Protein AF-A0A538CT17-F1 (afdb_monomer_lite)

Radius of gyration: 11.96 Å; chains: 1; bounding box: 29×20×33 Å

Sequence (87 aa):
MTPFHRGQPSASKVVGQVPQGWSPGSGTIVTGTAANKAEAAAVAAYAGGTVNRVVLLSNGDYNVHLIGVNWPHHVFVNTDFKVIGAE

pLDDT: mean 92.56, std 6.75, range [71.12, 98.56]

Secondary structure (DSSP, 8-state):
-EE--TTSPPP---EE-PPTT--TT-SEEE-SHHHHHHHHHHHHHSTTPEEEEEEE-TTS-EEEEEESEEE-SEEEE-TTS-EEEE-

Structure (mmCIF, N/CA/C/O backbone):
data_AF-A0A538CT17-F1
#
_entry.id   AF-A0A538CT17-F1
#
loop_
_atom_site.group_PDB
_atom_site.id
_atom_site.type_symbol
_atom_site.label_atom_id
_atom_site.label_alt_id
_atom_site.label_comp_id
_atom_site.label_asym_id
_atom_site.label_entity_id
_atom_site.label_seq_id
_atom_site.pdbx_PDB_ins_code
_atom_site.Cartn_x
_atom_site.Cartn_y
_atom_site.Cartn_z
_atom_site.occupancy
_atom_site.B_iso_or_equiv
_atom_site.auth_seq_id
_atom_site.auth_comp_id
_atom_site.auth_asym_id
_atom_site.auth_atom_id
_atom_site.pdbx_PDB_model_num
ATOM 1 N N . MET A 1 1 ? 8.092 -8.234 -8.947 1.00 75.44 1 MET A N 1
ATOM 2 C CA . MET A 1 1 ? 8.231 -6.779 -9.162 1.00 75.44 1 MET A CA 1
ATOM 3 C C . MET A 1 1 ? 9.102 -6.526 -10.382 1.00 75.44 1 MET A C 1
ATOM 5 O O . MET A 1 1 ? 9.830 -7.432 -10.776 1.00 75.44 1 MET A O 1
ATOM 9 N N . THR A 1 2 ? 9.063 -5.318 -10.931 1.00 80.38 2 THR A N 1
ATOM 10 C CA . THR A 1 2 ? 9.988 -4.864 -11.975 1.00 80.38 2 THR A CA 1
ATOM 11 C C . THR A 1 2 ? 10.918 -3.814 -11.364 1.00 80.38 2 THR A C 1
ATOM 13 O O . THR A 1 2 ? 10.407 -2.811 -10.864 1.00 80.38 2 THR A O 1
ATOM 16 N N . PRO A 1 3 ? 12.249 -4.012 -11.359 1.00 80.88 3 PRO A N 1
ATOM 17 C CA . PRO A 1 3 ? 13.192 -3.008 -10.865 1.00 80.88 3 PRO A CA 1
ATOM 18 C C . PRO A 1 3 ? 13.049 -1.668 -11.594 1.00 80.88 3 PRO A C 1
ATOM 20 O O . PRO A 1 3 ? 12.703 -1.636 -12.776 1.00 80.88 3 PRO A O 1
ATOM 23 N N . PHE A 1 4 ? 13.314 -0.562 -10.894 1.00 84.19 4 PHE A N 1
ATOM 24 C CA . PHE A 1 4 ? 13.320 0.754 -11.525 1.00 84.19 4 PHE A CA 1
ATOM 25 C C . PHE A 1 4 ? 14.531 0.921 -12.446 1.00 84.19 4 PHE A C 1
ATOM 27 O O . PHE A 1 4 ? 15.676 0.728 -12.032 1.00 84.19 4 PHE A O 1
ATOM 34 N N . HIS A 1 5 ? 14.280 1.365 -13.676 1.00 83.44 5 HIS A N 1
ATOM 35 C CA . HIS A 1 5 ? 15.314 1.772 -14.621 1.00 83.44 5 HIS A CA 1
ATOM 36 C C . HIS A 1 5 ? 15.024 3.186 -15.109 1.00 83.44 5 HIS A C 1
ATOM 38 O O . HIS A 1 5 ? 13.991 3.448 -15.726 1.00 83.44 5 HIS A O 1
ATOM 44 N N . ARG A 1 6 ? 15.955 4.111 -14.847 1.00 83.38 6 ARG A N 1
ATOM 45 C CA . ARG A 1 6 ? 15.820 5.512 -15.262 1.00 83.38 6 ARG A CA 1
ATOM 46 C C . ARG A 1 6 ? 15.573 5.592 -16.773 1.00 83.38 6 ARG A C 1
ATOM 48 O O . ARG A 1 6 ? 16.351 5.050 -17.551 1.00 83.38 6 ARG A O 1
ATOM 55 N N . GLY A 1 7 ? 14.522 6.309 -17.167 1.00 81.75 7 GLY A N 1
ATOM 56 C CA . GLY A 1 7 ? 14.148 6.511 -18.570 1.00 81.75 7 GLY A CA 1
ATOM 57 C C . GLY A 1 7 ? 13.212 5.444 -19.143 1.00 81.75 7 GLY A C 1
ATOM 58 O O . GLY A 1 7 ? 12.707 5.640 -20.244 1.00 81.75 7 GLY A O 1
ATOM 59 N N . GLN A 1 8 ? 12.930 4.358 -18.413 1.00 80.69 8 GLN A N 1
ATOM 60 C CA . GLN A 1 8 ? 11.832 3.460 -18.763 1.00 80.69 8 GLN A CA 1
ATOM 61 C C . GLN A 1 8 ? 10.515 3.962 -18.153 1.00 80.69 8 GLN A C 1
ATOM 63 O O . GLN A 1 8 ? 10.503 4.350 -16.983 1.00 80.69 8 GLN A O 1
ATOM 68 N N . PRO A 1 9 ? 9.408 3.953 -18.915 1.00 75.00 9 PRO A N 1
ATOM 69 C CA . PRO A 1 9 ? 8.091 4.234 -18.361 1.00 75.00 9 PRO A CA 1
ATOM 70 C C . PRO A 1 9 ? 7.676 3.144 -17.359 1.00 75.00 9 PRO A C 1
ATOM 72 O O . PRO A 1 9 ? 8.003 1.968 -17.540 1.00 75.00 9 PRO A O 1
ATOM 75 N N . SER A 1 10 ? 6.936 3.534 -16.316 1.00 71.12 10 SER A N 1
ATOM 76 C CA . SER A 1 10 ? 6.313 2.592 -15.379 1.00 71.12 10 SER A CA 1
ATOM 77 C C . SER A 1 10 ? 5.346 1.660 -16.111 1.00 71.12 10 SER A C 1
ATOM 79 O O . SER A 1 10 ? 4.712 2.048 -17.096 1.00 71.12 10 SER A O 1
ATOM 81 N N . ALA A 1 11 ? 5.221 0.419 -15.637 1.00 76.19 11 ALA A N 1
ATOM 82 C CA . ALA A 1 11 ? 4.337 -0.546 -16.281 1.00 76.19 11 ALA A CA 1
ATOM 83 C C . ALA A 1 11 ? 2.865 -0.245 -15.953 1.00 76.19 11 ALA A C 1
ATOM 85 O O . ALA A 1 11 ? 2.501 -0.148 -14.788 1.00 76.19 11 ALA A O 1
ATOM 86 N N . SER A 1 12 ? 1.998 -0.176 -16.968 1.00 76.75 12 SER A N 1
ATOM 87 C CA . SER A 1 12 ? 0.540 -0.026 -16.805 1.00 76.75 12 SER A CA 1
ATOM 88 C C . SER A 1 12 ? -0.141 -1.372 -16.532 1.00 76.75 12 SER A C 1
ATOM 90 O O . SER A 1 12 ? -0.991 -1.821 -17.302 1.00 76.75 12 SER A O 1
ATOM 92 N N . LYS A 1 13 ? 0.287 -2.076 -15.482 1.00 89.50 13 LYS A N 1
ATOM 93 C CA . LYS A 1 13 ? -0.212 -3.417 -15.160 1.00 89.50 13 LYS A CA 1
ATOM 94 C C . LYS A 1 13 ? -1.059 -3.375 -13.894 1.00 89.50 13 LYS A C 1
ATOM 96 O O . LYS A 1 13 ? -0.560 -3.028 -12.838 1.00 89.50 13 LYS A O 1
ATOM 101 N N . VAL A 1 14 ? -2.300 -3.843 -13.990 1.00 92.81 14 VAL A N 1
ATOM 102 C CA . VAL A 1 14 ? -3.192 -4.012 -12.836 1.00 92.81 14 VAL A CA 1
ATOM 103 C C . VAL A 1 14 ? -3.371 -5.496 -12.538 1.00 92.81 14 VAL A C 1
ATOM 105 O O . VAL A 1 14 ? -3.532 -6.308 -13.451 1.00 92.81 14 VAL A O 1
ATOM 108 N N . VAL A 1 15 ? -3.338 -5.860 -11.258 1.00 94.62 15 VAL A N 1
ATOM 109 C CA . VAL A 1 15 ? -3.653 -7.208 -10.772 1.00 94.62 15 VAL A CA 1
ATOM 110 C C . VAL A 1 15 ? -4.604 -7.135 -9.584 1.00 94.62 15 VAL A C 1
ATOM 112 O O . VAL A 1 15 ? -4.476 -6.260 -8.733 1.00 94.62 15 VAL A O 1
ATOM 115 N N . GLY A 1 16 ? -5.535 -8.085 -9.497 1.00 95.88 16 GLY A N 1
ATOM 116 C CA . GLY A 1 16 ? -6.489 -8.157 -8.391 1.00 95.88 16 GLY A CA 1
ATOM 117 C C . GLY A 1 16 ? -7.478 -6.989 -8.372 1.00 95.88 16 GLY A C 1
ATOM 118 O O . GLY A 1 16 ? -7.942 -6.537 -9.418 1.00 95.88 16 GLY A O 1
ATOM 119 N N . GLN A 1 17 ? -7.830 -6.540 -7.172 1.00 94.44 17 GLN A N 1
ATOM 120 C CA . GLN A 1 17 ? -8.817 -5.495 -6.934 1.00 94.44 17 GLN A CA 1
ATOM 121 C C . GLN A 1 17 ? -8.137 -4.158 -6.636 1.00 94.44 17 GLN A C 1
ATOM 123 O O . GLN A 1 17 ? -7.486 -3.990 -5.606 1.00 94.44 17 GLN A O 1
ATOM 128 N N . VAL A 1 18 ? -8.344 -3.201 -7.537 1.00 93.00 18 VAL A N 1
ATOM 129 C CA . VAL A 1 18 ? -8.073 -1.777 -7.319 1.00 93.00 18 VAL A CA 1
ATOM 130 C C . VAL A 1 18 ? -9.418 -1.093 -7.062 1.00 93.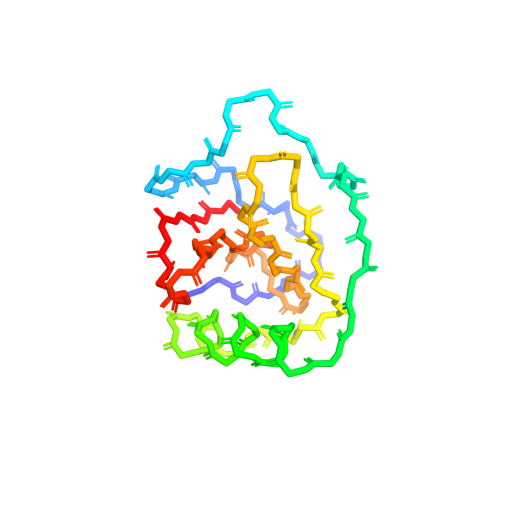00 18 VAL A C 1
ATOM 132 O O . VAL A 1 18 ? -10.356 -1.334 -7.830 1.00 93.00 18 VAL A O 1
ATOM 135 N N . PRO A 1 19 ? -9.570 -0.280 -6.000 1.00 90.19 19 PRO A N 1
ATOM 136 C CA . PRO A 1 19 ? -10.839 0.377 -5.707 1.00 90.19 19 PRO A CA 1
ATOM 137 C C . PRO A 1 19 ? -11.331 1.229 -6.883 1.00 90.19 19 PRO A C 1
ATOM 139 O O . PRO A 1 19 ? -10.573 1.983 -7.494 1.00 90.19 19 PRO A O 1
ATOM 142 N N . GLN A 1 20 ? -12.619 1.112 -7.209 1.00 88.06 20 GLN A N 1
ATOM 143 C CA . GLN A 1 20 ? -13.208 1.848 -8.326 1.00 88.06 20 GLN A CA 1
ATOM 144 C C . GLN A 1 20 ? -13.099 3.362 -8.095 1.00 88.06 20 GLN A C 1
ATOM 146 O O . GLN A 1 20 ? -13.469 3.864 -7.036 1.00 88.06 20 GLN A O 1
ATOM 151 N N . GLY A 1 21 ? -12.624 4.093 -9.107 1.00 86.38 21 GLY A N 1
ATOM 152 C CA . GLY A 1 21 ? -12.462 5.549 -9.033 1.00 86.38 21 GLY A CA 1
ATOM 153 C C . GLY A 1 21 ? -11.274 6.007 -8.184 1.00 86.38 21 GLY A C 1
ATOM 154 O O . GLY A 1 21 ? -11.144 7.201 -7.922 1.00 86.38 21 GLY A O 1
ATOM 155 N N . TRP A 1 22 ? -10.409 5.085 -7.756 1.00 92.06 22 TRP A N 1
ATOM 156 C CA . TRP A 1 22 ? -9.152 5.437 -7.115 1.00 92.06 22 TRP A CA 1
ATOM 157 C C . TRP A 1 22 ? -8.205 6.122 -8.108 1.00 92.06 22 TRP A C 1
ATOM 159 O O . TRP A 1 22 ? -8.184 5.810 -9.299 1.00 92.06 22 TRP A O 1
ATOM 169 N N . SER A 1 23 ? -7.408 7.057 -7.596 1.00 90.81 23 SER A N 1
ATOM 170 C CA . SER A 1 23 ? -6.318 7.687 -8.332 1.00 90.81 23 SER A CA 1
ATOM 171 C C . SER A 1 23 ? -5.103 7.872 -7.418 1.00 90.81 23 SER A C 1
ATOM 173 O O . SER A 1 23 ? -5.275 8.034 -6.201 1.00 90.81 23 SER A O 1
ATOM 175 N N . PRO A 1 24 ? -3.873 7.883 -7.962 1.00 88.00 24 PRO A N 1
ATOM 176 C CA . PRO A 1 24 ? -2.678 8.127 -7.168 1.00 88.00 24 PRO A CA 1
ATOM 177 C C . PRO A 1 24 ? -2.782 9.430 -6.365 1.00 88.00 24 PRO A C 1
ATOM 179 O O . PRO A 1 24 ? -3.041 10.500 -6.912 1.00 88.00 24 PRO A O 1
ATOM 182 N N . GLY A 1 25 ? -2.563 9.342 -5.052 1.00 86.50 25 GLY A N 1
ATOM 183 C CA . GLY A 1 25 ? -2.668 10.481 -4.132 1.00 86.50 25 GLY A CA 1
ATOM 184 C C . GLY A 1 25 ? -4.046 10.684 -3.492 1.00 86.50 25 GLY A C 1
ATOM 185 O O . GLY A 1 25 ? -4.164 11.532 -2.612 1.00 86.50 25 GLY A O 1
ATOM 186 N N . SER A 1 26 ? -5.065 9.902 -3.860 1.00 90.62 26 SER A N 1
ATOM 187 C CA . SER A 1 26 ? -6.332 9.852 -3.121 1.00 90.62 26 SER A CA 1
ATOM 188 C C . SER A 1 26 ? -6.160 9.228 -1.730 1.00 90.62 26 SER A C 1
ATOM 190 O O . SER A 1 26 ? -5.432 8.250 -1.578 1.00 90.62 26 SER A O 1
ATOM 192 N N . GLY A 1 27 ? -6.901 9.735 -0.740 1.00 95.00 27 GLY A N 1
ATOM 193 C CA . GLY A 1 27 ? -6.943 9.202 0.627 1.00 95.00 27 GLY A CA 1
ATOM 194 C C . GLY A 1 27 ? -6.105 9.999 1.630 1.00 95.00 27 GLY A C 1
ATOM 195 O O . GLY A 1 27 ? -5.681 11.121 1.358 1.00 95.00 27 GLY A O 1
ATOM 196 N N . THR A 1 28 ? -5.880 9.411 2.805 1.00 97.81 28 THR A N 1
ATOM 197 C CA . THR A 1 28 ? -5.185 10.050 3.934 1.00 97.81 28 THR A CA 1
ATOM 198 C C . THR A 1 28 ? -3.930 9.272 4.297 1.00 97.81 28 THR A C 1
ATOM 200 O O . THR A 1 28 ? -4.009 8.080 4.578 1.00 97.81 28 THR A O 1
ATOM 203 N N . ILE A 1 29 ? -2.764 9.924 4.330 1.00 98.00 29 ILE A N 1
ATOM 204 C CA . ILE A 1 29 ? -1.530 9.283 4.811 1.00 98.00 29 ILE A CA 1
ATOM 205 C C . ILE A 1 29 ? -1.697 8.940 6.294 1.00 98.00 29 ILE A C 1
ATOM 207 O O . ILE A 1 29 ? -2.050 9.801 7.098 1.00 98.00 29 ILE A O 1
ATOM 211 N N . VAL A 1 30 ? -1.428 7.686 6.647 1.00 98.19 30 VAL A N 1
ATOM 212 C CA . VAL A 1 30 ? -1.563 7.166 8.010 1.00 98.19 30 VAL A CA 1
ATOM 213 C C . VAL A 1 30 ? -0.256 6.552 8.498 1.00 98.19 30 VAL A C 1
ATOM 215 O O . VAL A 1 30 ? 0.571 6.088 7.716 1.00 98.19 30 VAL A O 1
ATOM 218 N N . THR A 1 31 ? -0.080 6.542 9.816 1.00 97.88 31 THR A N 1
ATOM 219 C CA . THR A 1 31 ? 1.059 5.932 10.512 1.00 97.88 31 THR A CA 1
ATOM 220 C C . THR A 1 31 ? 0.563 5.045 11.660 1.00 97.88 31 THR A C 1
ATOM 222 O O . THR A 1 31 ? -0.639 4.955 11.924 1.00 97.88 31 THR A O 1
ATOM 225 N N . GLY A 1 32 ? 1.480 4.358 12.346 1.00 97.88 32 GLY A N 1
ATOM 226 C CA . GLY A 1 32 ? 1.16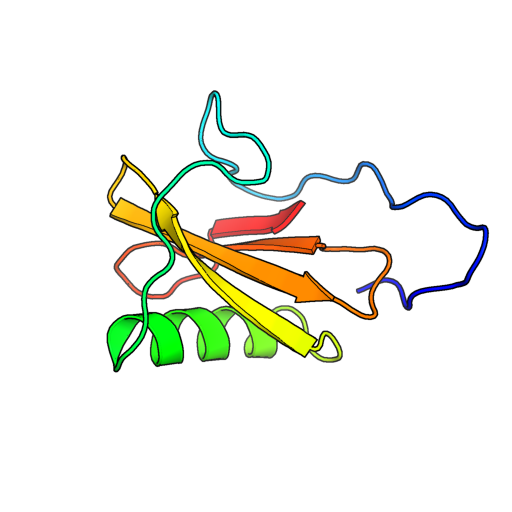9 3.520 13.507 1.00 97.88 32 GLY A CA 1
ATOM 227 C C . GLY A 1 32 ? 0.895 2.056 13.155 1.00 97.88 32 GLY A C 1
ATOM 228 O O . GLY A 1 32 ? 1.178 1.592 12.054 1.00 97.88 32 GLY A O 1
ATOM 229 N N . THR A 1 33 ? 0.354 1.299 14.111 1.00 98.31 33 THR A N 1
ATOM 230 C CA . THR A 1 33 ? 0.322 -0.173 14.046 1.00 98.31 33 THR A CA 1
ATOM 231 C C . THR A 1 33 ? -0.397 -0.725 12.814 1.00 98.31 33 THR A C 1
ATOM 233 O O . THR A 1 33 ? 0.068 -1.702 12.232 1.00 98.31 33 THR A O 1
ATOM 236 N N . ALA A 1 34 ? -1.516 -0.125 12.403 1.00 98.12 34 ALA A N 1
ATOM 237 C CA . ALA A 1 34 ? -2.244 -0.578 11.219 1.00 98.12 34 ALA A CA 1
ATOM 238 C C . ALA A 1 34 ? -1.456 -0.306 9.926 1.00 98.12 34 ALA A C 1
ATOM 240 O O . ALA A 1 34 ? -1.335 -1.200 9.092 1.00 98.12 34 ALA A O 1
ATOM 241 N N . ALA A 1 35 ? -0.843 0.878 9.804 1.00 98.38 35 ALA A N 1
ATOM 242 C CA . ALA A 1 35 ? 0.032 1.199 8.679 1.00 98.38 35 ALA A CA 1
ATOM 243 C C . ALA A 1 35 ? 1.208 0.215 8.588 1.00 98.38 35 ALA A C 1
ATOM 245 O O . ALA A 1 35 ? 1.447 -0.342 7.522 1.00 98.38 35 ALA A O 1
ATOM 246 N N . ASN A 1 36 ? 1.856 -0.098 9.716 1.00 98.50 36 ASN A N 1
ATOM 247 C CA . ASN A 1 36 ? 2.968 -1.053 9.754 1.00 98.50 36 ASN A CA 1
ATOM 248 C C . ASN A 1 36 ? 2.545 -2.463 9.306 1.00 98.50 36 ASN A C 1
ATOM 250 O O . ASN A 1 36 ? 3.308 -3.159 8.640 1.00 98.50 36 ASN A O 1
ATOM 254 N N . LYS A 1 37 ? 1.329 -2.905 9.655 1.00 98.56 37 LYS A N 1
ATOM 255 C CA . LYS A 1 37 ? 0.797 -4.203 9.207 1.00 98.56 37 LYS A CA 1
ATOM 256 C C . LYS A 1 37 ? 0.492 -4.212 7.710 1.00 98.56 37 LYS A C 1
ATOM 258 O O . LYS A 1 37 ? 0.809 -5.193 7.043 1.00 98.56 37 LYS A O 1
ATOM 263 N N . ALA A 1 38 ? -0.092 -3.135 7.186 1.00 98.50 38 ALA A N 1
ATOM 264 C CA . ALA A 1 38 ? -0.344 -3.000 5.755 1.00 98.50 38 ALA A CA 1
ATOM 265 C C . ALA A 1 38 ? 0.970 -2.969 4.956 1.00 98.50 38 ALA A C 1
ATOM 267 O O . ALA A 1 38 ? 1.100 -3.680 3.961 1.00 98.50 38 ALA A O 1
ATOM 268 N N . GLU A 1 39 ? 1.966 -2.221 5.435 1.00 98.25 39 GLU A N 1
ATOM 269 C CA . GLU A 1 39 ? 3.323 -2.203 4.886 1.00 98.25 39 GLU A CA 1
ATOM 270 C C . GLU A 1 39 ? 3.951 -3.602 4.884 1.00 98.25 39 GLU A C 1
ATOM 272 O O . GLU A 1 39 ? 4.405 -4.065 3.838 1.00 98.25 39 GLU A O 1
ATOM 277 N N . ALA A 1 40 ? 3.915 -4.312 6.015 1.00 97.81 40 ALA A N 1
ATOM 278 C CA . ALA A 1 40 ? 4.463 -5.662 6.113 1.00 97.81 40 ALA A CA 1
ATOM 279 C C . ALA A 1 40 ? 3.786 -6.635 5.133 1.00 97.81 40 ALA A C 1
ATOM 281 O O . ALA A 1 40 ? 4.471 -7.419 4.475 1.00 97.81 40 ALA A O 1
ATOM 282 N N . ALA A 1 41 ? 2.459 -6.562 4.991 1.00 98.19 41 ALA A N 1
ATOM 283 C CA . ALA A 1 41 ? 1.716 -7.375 4.032 1.00 98.19 41 ALA A CA 1
ATOM 284 C C . ALA A 1 41 ? 2.124 -7.069 2.580 1.00 98.19 41 ALA A C 1
ATOM 286 O O . ALA A 1 41 ? 2.344 -7.989 1.789 1.00 98.19 41 ALA A O 1
ATOM 287 N N . ALA A 1 42 ? 2.273 -5.788 2.235 1.00 97.44 42 ALA A N 1
ATOM 288 C CA . ALA A 1 42 ? 2.687 -5.371 0.901 1.00 97.44 42 ALA A CA 1
ATOM 289 C C . ALA A 1 42 ? 4.121 -5.814 0.572 1.00 97.44 42 ALA A C 1
ATOM 291 O O . ALA A 1 42 ? 4.348 -6.375 -0.498 1.00 97.44 42 ALA A O 1
ATOM 292 N N . VAL A 1 43 ? 5.073 -5.627 1.493 1.00 95.69 43 VAL A N 1
ATOM 293 C CA . VAL A 1 43 ? 6.480 -6.032 1.308 1.00 95.69 43 VAL A CA 1
ATOM 294 C C . VA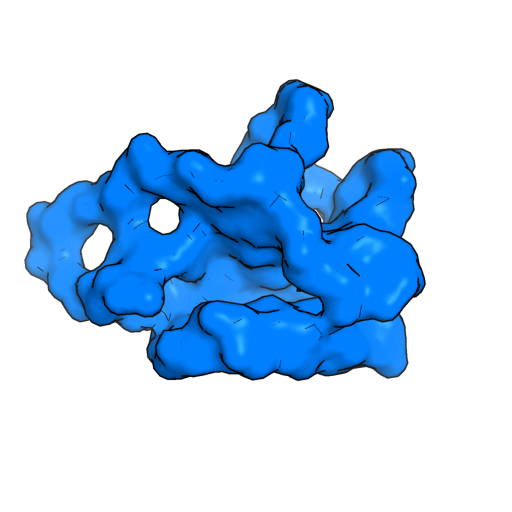L A 1 43 ? 6.620 -7.553 1.239 1.00 95.69 43 VAL A C 1
ATOM 296 O O . VAL A 1 43 ? 7.422 -8.054 0.452 1.00 95.69 43 VAL A O 1
ATOM 299 N N . ALA A 1 44 ? 5.818 -8.303 2.000 1.00 96.12 44 ALA A N 1
ATOM 300 C CA . ALA A 1 44 ? 5.796 -9.762 1.914 1.00 96.12 44 ALA A CA 1
ATOM 301 C C . ALA A 1 44 ? 5.311 -10.258 0.539 1.00 96.12 44 ALA A C 1
ATOM 303 O O . ALA A 1 44 ? 5.844 -11.237 0.019 1.00 96.12 44 ALA A O 1
ATOM 304 N N . ALA A 1 45 ? 4.329 -9.582 -0.069 1.00 95.50 45 ALA A N 1
ATOM 305 C CA . ALA A 1 45 ? 3.818 -9.934 -1.396 1.00 95.50 45 ALA A CA 1
ATOM 306 C C . ALA A 1 45 ? 4.709 -9.430 -2.546 1.00 95.50 45 ALA A C 1
ATOM 308 O O . ALA A 1 45 ? 4.841 -10.096 -3.575 1.00 95.50 45 ALA A O 1
ATOM 309 N N . TYR A 1 46 ? 5.330 -8.261 -2.379 1.00 92.25 46 TYR A N 1
ATOM 310 C CA . TYR A 1 46 ? 6.148 -7.587 -3.386 1.00 92.25 46 TYR A CA 1
ATOM 311 C C . TYR A 1 46 ? 7.503 -7.176 -2.800 1.00 92.25 46 TYR A C 1
ATOM 313 O O . TYR A 1 46 ? 7.801 -5.995 -2.616 1.00 92.25 46 TYR A O 1
ATOM 321 N N . ALA A 1 47 ? 8.341 -8.175 -2.524 1.00 87.75 47 ALA A N 1
ATOM 322 C CA . ALA A 1 47 ? 9.676 -7.960 -1.978 1.00 87.75 47 ALA A CA 1
ATOM 323 C C . ALA A 1 47 ? 10.561 -7.134 -2.927 1.00 87.75 47 ALA A C 1
ATOM 325 O O . ALA A 1 47 ? 10.582 -7.394 -4.130 1.00 87.75 47 ALA A O 1
ATOM 326 N N . GLY A 1 48 ? 11.330 -6.193 -2.365 1.00 80.62 48 GLY A N 1
ATOM 327 C CA . GLY A 1 48 ? 12.350 -5.404 -3.070 1.00 80.62 48 GLY A CA 1
ATOM 328 C C . GLY A 1 48 ? 11.964 -3.958 -3.405 1.00 80.62 48 GLY A C 1
ATOM 329 O O . GLY A 1 48 ? 12.825 -3.208 -3.860 1.00 80.62 48 GLY A O 1
ATOM 330 N N . GLY A 1 49 ? 10.716 -3.547 -3.162 1.00 83.62 49 GLY A N 1
ATOM 331 C CA . GLY A 1 49 ? 10.329 -2.135 -3.185 1.00 83.62 49 GLY A CA 1
ATOM 332 C C . GLY A 1 49 ? 10.525 -1.462 -1.826 1.00 83.62 49 GLY A C 1
ATOM 333 O O . GLY A 1 49 ? 10.401 -2.103 -0.783 1.00 83.62 49 GLY A O 1
ATOM 334 N N . THR A 1 50 ? 10.804 -0.160 -1.836 1.00 92.44 50 THR A N 1
ATOM 335 C CA . THR A 1 50 ? 10.861 0.651 -0.612 1.00 92.44 50 THR A CA 1
ATOM 336 C C . THR A 1 50 ? 9.505 1.296 -0.387 1.00 92.44 50 THR A C 1
ATOM 338 O O . THR A 1 50 ? 8.997 1.974 -1.279 1.00 92.44 50 THR A O 1
ATOM 341 N N . VAL A 1 51 ? 8.918 1.131 0.796 1.00 96.31 51 VAL A N 1
ATOM 342 C CA . VAL A 1 51 ? 7.659 1.802 1.135 1.00 96.31 51 VAL A CA 1
ATOM 343 C C . VAL A 1 51 ? 7.943 3.246 1.535 1.00 96.31 51 VAL A C 1
ATOM 345 O O . VAL A 1 51 ? 8.737 3.519 2.429 1.00 96.31 51 VAL A O 1
ATOM 348 N N . ASN A 1 52 ? 7.307 4.188 0.839 1.00 96.06 52 ASN A N 1
ATOM 349 C CA . ASN A 1 52 ? 7.429 5.619 1.132 1.00 96.06 52 ASN A CA 1
ATOM 350 C C . ASN A 1 52 ? 6.317 6.104 2.073 1.00 96.06 52 ASN A C 1
ATOM 352 O O . ASN A 1 52 ? 6.545 7.010 2.874 1.00 96.06 52 ASN A O 1
ATOM 356 N N . ARG A 1 53 ? 5.107 5.552 1.928 1.00 97.31 53 ARG A N 1
ATOM 357 C CA . ARG A 1 53 ? 3.927 5.917 2.718 1.00 97.31 53 ARG A CA 1
ATOM 358 C C . ARG A 1 53 ? 2.849 4.843 2.629 1.00 97.31 53 ARG A C 1
ATOM 360 O O . ARG A 1 53 ? 2.747 4.139 1.621 1.00 97.31 53 ARG A O 1
ATOM 367 N N . VAL A 1 54 ? 1.995 4.814 3.646 1.00 98.12 54 VAL A N 1
ATOM 368 C CA . VAL A 1 54 ? 0.735 4.067 3.657 1.00 98.12 54 VAL A CA 1
ATOM 369 C C . VAL A 1 54 ? -0.418 5.063 3.703 1.00 98.12 54 VAL A C 1
ATOM 371 O O . VAL A 1 54 ? -0.376 6.043 4.448 1.00 98.12 54 VAL A O 1
ATOM 374 N N . VAL A 1 55 ? -1.438 4.830 2.885 1.00 98.25 55 VAL A N 1
ATOM 375 C CA . VAL A 1 55 ? -2.592 5.712 2.715 1.00 98.25 55 VAL A CA 1
ATOM 376 C C . VAL A 1 55 ? -3.863 4.940 3.043 1.00 98.25 55 VAL A C 1
ATOM 378 O O . VAL A 1 55 ? -4.091 3.877 2.483 1.00 98.25 55 VAL A O 1
ATOM 381 N N . LEU A 1 56 ? -4.695 5.470 3.935 1.00 97.94 56 LEU A N 1
ATOM 382 C CA . LEU A 1 56 ? -6.046 4.980 4.183 1.00 97.94 56 LEU A CA 1
ATOM 383 C C . LEU A 1 56 ? -6.988 5.532 3.109 1.00 97.94 56 LEU A C 1
ATOM 385 O O . LEU A 1 56 ? -7.062 6.745 2.893 1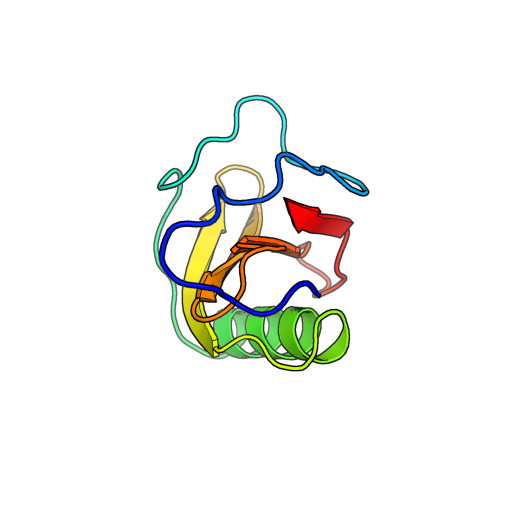.00 97.94 56 LEU A O 1
ATOM 389 N N . LEU A 1 57 ? -7.703 4.636 2.444 1.00 96.88 57 LEU A N 1
ATOM 390 C CA . LEU A 1 57 ? -8.679 4.944 1.409 1.00 96.88 57 LEU A CA 1
ATOM 391 C C . LEU A 1 57 ? -10.075 5.133 2.015 1.00 96.88 57 LEU A C 1
ATOM 393 O O . LEU A 1 57 ? -10.358 4.703 3.133 1.00 96.88 57 LEU A O 1
ATOM 397 N N . SER A 1 58 ? -10.973 5.778 1.269 1.00 94.75 58 SER A N 1
ATOM 398 C CA . SER A 1 58 ? -12.335 6.092 1.732 1.00 94.75 58 SER A CA 1
ATOM 399 C C . SER A 1 58 ? -13.186 4.856 2.033 1.00 94.75 58 SER A C 1
ATOM 401 O O . SER A 1 58 ? -14.103 4.935 2.845 1.00 94.75 58 SER A O 1
ATOM 403 N N . ASN A 1 59 ? -12.881 3.722 1.402 1.00 93.19 59 ASN A N 1
ATOM 404 C CA . ASN A 1 59 ? -13.540 2.441 1.645 1.00 93.19 59 ASN A CA 1
ATOM 405 C C . ASN A 1 59 ? -12.948 1.666 2.841 1.00 93.19 59 ASN A C 1
ATOM 407 O O . ASN A 1 59 ? -13.423 0.575 3.138 1.00 93.19 59 ASN A O 1
ATOM 411 N N . GLY A 1 60 ? -11.936 2.216 3.521 1.00 95.69 60 GLY A N 1
ATOM 412 C CA . GLY A 1 60 ? -11.269 1.599 4.670 1.00 95.69 60 GLY A CA 1
ATOM 413 C C . GLY A 1 60 ? -10.048 0.745 4.323 1.00 95.69 60 GLY A C 1
ATOM 414 O O . GLY A 1 60 ? -9.303 0.380 5.231 1.00 95.69 60 GLY A O 1
ATOM 415 N N . ASP A 1 61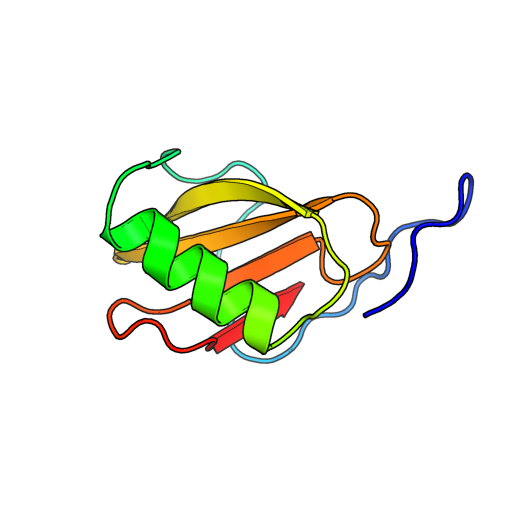 ? -9.802 0.466 3.041 1.00 97.44 61 ASP A N 1
ATOM 416 C CA . ASP A 1 61 ? -8.599 -0.242 2.606 1.00 97.44 61 ASP A CA 1
ATOM 417 C C . ASP A 1 61 ? -7.359 0.654 2.708 1.00 97.44 61 ASP A C 1
ATOM 419 O O . ASP A 1 61 ? -7.433 1.881 2.792 1.00 97.44 61 ASP A O 1
ATOM 423 N N . TYR A 1 62 ? -6.190 0.032 2.640 1.00 98.06 62 TYR A N 1
ATOM 424 C CA . TYR A 1 62 ? -4.905 0.703 2.593 1.00 98.06 62 TYR A CA 1
ATOM 425 C C . TYR A 1 62 ? -4.303 0.630 1.193 1.00 98.06 62 TYR A C 1
ATOM 427 O O . TYR A 1 62 ? -4.312 -0.412 0.541 1.00 98.06 62 TYR A O 1
ATOM 435 N N . ASN A 1 63 ? -3.702 1.730 0.758 1.00 97.88 63 ASN A N 1
ATOM 436 C CA . ASN A 1 63 ? -2.786 1.782 -0.366 1.00 97.88 63 ASN A CA 1
ATOM 437 C C . ASN A 1 63 ? -1.359 1.969 0.163 1.00 97.88 63 ASN A C 1
ATOM 439 O O . ASN A 1 63 ? -1.053 2.957 0.830 1.00 97.88 63 ASN A O 1
ATOM 443 N N . VAL A 1 64 ? -0.486 1.012 -0.126 1.00 97.62 64 VAL A N 1
ATOM 444 C CA . VAL A 1 64 ? 0.939 1.069 0.192 1.00 97.62 64 VAL A CA 1
ATOM 445 C C . VAL A 1 64 ? 1.681 1.506 -1.061 1.00 97.62 64 VAL A C 1
ATOM 447 O O . VAL A 1 64 ? 1.627 0.827 -2.087 1.00 97.62 64 VAL A O 1
ATOM 450 N N . HIS A 1 65 ? 2.362 2.648 -0.981 1.00 96.81 65 HIS A N 1
ATOM 451 C CA . HIS A 1 65 ? 3.092 3.211 -2.111 1.00 96.81 65 HIS A CA 1
ATOM 452 C C . HIS A 1 65 ? 4.560 2.767 -2.072 1.00 96.81 65 HIS A C 1
ATOM 454 O O . HIS A 1 65 ? 5.294 3.103 -1.134 1.00 96.81 65 HIS A O 1
ATOM 460 N N . LEU A 1 66 ? 4.978 2.024 -3.098 1.00 94.31 66 LEU A N 1
ATOM 461 C CA . LEU A 1 66 ? 6.341 1.543 -3.290 1.00 94.31 66 LEU A CA 1
ATOM 462 C C . LEU A 1 66 ? 7.105 2.423 -4.284 1.00 94.31 66 LEU A C 1
ATOM 464 O O . LEU A 1 66 ? 6.612 2.804 -5.346 1.00 94.31 66 LEU A O 1
ATOM 468 N N . ILE A 1 67 ? 8.357 2.703 -3.939 1.00 91.50 67 ILE A N 1
ATOM 469 C CA . ILE A 1 67 ? 9.321 3.424 -4.768 1.00 91.50 67 ILE A CA 1
ATOM 470 C C . ILE A 1 67 ? 10.538 2.540 -5.061 1.00 91.50 67 ILE A C 1
ATOM 472 O O . ILE A 1 67 ? 10.731 1.487 -4.450 1.00 91.50 67 ILE A O 1
ATOM 476 N N . GLY A 1 68 ? 11.374 2.974 -6.008 1.00 87.81 68 GLY A N 1
ATOM 477 C CA . GLY A 1 68 ? 12.550 2.206 -6.443 1.00 87.81 68 GLY A CA 1
ATOM 478 C C . GLY A 1 68 ? 12.211 0.998 -7.324 1.00 87.81 68 GLY A C 1
ATOM 479 O O . GLY A 1 68 ? 13.093 0.219 -7.680 1.00 87.81 68 GLY A O 1
ATOM 480 N N . VAL A 1 69 ? 10.946 0.870 -7.722 1.00 89.31 69 VAL A N 1
ATOM 481 C CA . VAL A 1 69 ? 10.424 -0.149 -8.635 1.00 89.31 69 VAL A CA 1
ATOM 482 C C . VAL A 1 69 ? 9.717 0.530 -9.806 1.00 89.31 69 VAL A C 1
ATOM 484 O O . VAL A 1 69 ? 9.207 1.633 -9.652 1.00 89.31 69 VAL A O 1
ATOM 487 N N . ASN A 1 70 ? 9.701 -0.118 -10.971 1.00 87.44 70 ASN A N 1
ATOM 488 C CA . ASN A 1 70 ? 8.851 0.254 -12.110 1.00 87.44 70 ASN A CA 1
ATOM 489 C C . ASN A 1 70 ? 7.441 -0.356 -11.996 1.00 87.44 70 ASN A C 1
ATOM 491 O O . ASN A 1 70 ? 6.551 0.048 -12.745 1.00 87.44 70 ASN A O 1
ATOM 495 N N . TRP A 1 71 ? 7.272 -1.377 -11.136 1.00 91.50 71 TRP A N 1
ATOM 496 C CA . TRP A 1 71 ? 5.994 -2.039 -10.840 1.00 91.50 71 TRP A CA 1
ATOM 497 C C . TRP A 1 71 ? 6.089 -3.042 -9.661 1.00 91.50 71 TRP A C 1
ATOM 499 O O . TRP A 1 71 ? 7.053 -3.821 -9.625 1.00 91.50 71 TRP A O 1
ATOM 509 N N . PRO A 1 72 ? 5.079 -3.157 -8.776 1.00 92.69 72 PRO A N 1
ATOM 510 C CA . PRO A 1 72 ? 3.953 -2.234 -8.613 1.00 92.69 72 PRO A CA 1
ATOM 511 C C . PRO A 1 72 ? 4.376 -0.977 -7.847 1.00 92.69 72 PRO A C 1
ATOM 513 O O . PRO A 1 72 ? 5.245 -1.046 -6.980 1.00 92.69 72 PRO A O 1
ATOM 516 N N . HIS A 1 73 ? 3.751 0.155 -8.148 1.00 93.06 73 HIS A N 1
ATOM 517 C CA . HIS A 1 73 ? 3.893 1.379 -7.356 1.00 93.06 73 HIS A CA 1
ATOM 518 C C . HIS A 1 73 ? 2.866 1.432 -6.228 1.00 93.06 73 HIS A C 1
ATOM 520 O O . HIS A 1 73 ? 3.130 2.000 -5.175 1.00 93.06 73 HIS A O 1
ATOM 526 N N . HIS A 1 74 ? 1.708 0.818 -6.420 1.00 95.50 74 HIS A N 1
ATOM 527 C CA . HIS A 1 74 ? 0.571 0.888 -5.525 1.00 95.50 74 HIS A CA 1
ATOM 528 C C . HIS A 1 74 ? 0.129 -0.528 -5.184 1.00 95.50 74 HIS A C 1
ATOM 530 O O . HIS A 1 74 ? -0.237 -1.303 -6.061 1.00 95.50 74 HIS A O 1
ATOM 536 N N . VAL A 1 75 ? 0.155 -0.884 -3.904 1.00 97.12 75 VAL A N 1
ATOM 537 C CA . VAL A 1 75 ? -0.346 -2.176 -3.423 1.00 97.12 75 VAL A CA 1
ATOM 538 C C . VAL A 1 75 ? -1.545 -1.930 -2.527 1.00 97.12 75 VAL A C 1
ATOM 540 O O . VAL A 1 75 ? -1.470 -1.152 -1.580 1.00 97.12 75 VAL A O 1
ATOM 543 N N . PHE A 1 76 ? -2.656 -2.590 -2.831 1.00 98.00 76 PHE A N 1
ATOM 544 C CA . PHE A 1 76 ? -3.913 -2.449 -2.110 1.00 98.00 76 PHE A CA 1
ATOM 545 C C . PHE A 1 76 ? -4.056 -3.581 -1.100 1.00 98.00 76 PHE A C 1
ATOM 547 O O . PHE A 1 76 ? -3.905 -4.759 -1.437 1.00 98.00 76 PHE A O 1
ATOM 554 N N . VAL A 1 77 ? -4.333 -3.212 0.146 1.00 98.44 77 VAL A N 1
ATOM 555 C CA . VAL A 1 77 ? -4.413 -4.108 1.297 1.00 98.44 77 VAL A CA 1
ATOM 556 C C . VAL A 1 77 ? -5.727 -3.848 2.019 1.00 98.44 77 VAL A C 1
ATOM 558 O O . VAL A 1 77 ? -6.017 -2.707 2.359 1.00 98.44 77 VAL A O 1
ATOM 561 N N . ASN A 1 78 ? -6.517 -4.884 2.275 1.00 98.06 78 ASN A N 1
ATOM 562 C CA . ASN A 1 78 ? -7.789 -4.719 2.975 1.00 98.06 78 ASN A CA 1
ATOM 563 C C . ASN A 1 78 ? -7.613 -4.546 4.498 1.00 98.06 78 ASN A C 1
ATOM 565 O O . ASN A 1 78 ? -6.508 -4.643 5.038 1.00 98.06 78 ASN A O 1
ATOM 569 N N . THR A 1 79 ? -8.716 -4.334 5.217 1.00 96.88 79 THR A N 1
ATOM 570 C CA . THR A 1 79 ? -8.723 -4.149 6.682 1.00 96.88 79 THR A CA 1
ATOM 571 C C . THR A 1 79 ? -8.238 -5.366 7.480 1.00 96.88 79 THR A C 1
ATOM 573 O O . THR A 1 79 ? -7.822 -5.214 8.627 1.00 96.88 79 THR A O 1
ATOM 576 N N . ASP A 1 80 ? -8.241 -6.559 6.876 1.00 98.06 80 ASP A N 1
ATOM 577 C CA . ASP A 1 80 ? -7.673 -7.790 7.447 1.00 98.06 80 ASP A CA 1
ATOM 578 C C . ASP A 1 80 ? -6.169 -7.947 7.152 1.00 98.06 80 ASP A C 1
ATOM 580 O O . ASP A 1 80 ? -5.582 -8.998 7.418 1.00 98.06 80 ASP A O 1
ATOM 584 N N . PHE A 1 81 ? -5.537 -6.918 6.582 1.00 98.06 81 PHE A N 1
ATOM 585 C CA . PHE A 1 81 ? -4.134 -6.900 6.167 1.00 98.06 81 PHE A CA 1
ATOM 586 C C . PHE A 1 81 ? -3.784 -7.946 5.102 1.00 98.06 81 PHE A C 1
ATOM 588 O O . PHE A 1 81 ? -2.669 -8.468 5.064 1.00 98.06 81 PHE A O 1
ATOM 595 N N . LYS A 1 82 ? -4.730 -8.244 4.204 1.00 98.31 82 LYS A N 1
ATOM 596 C CA . LYS A 1 82 ? -4.501 -9.090 3.028 1.00 98.31 82 LYS A CA 1
ATOM 597 C C . LYS A 1 82 ? -4.318 -8.229 1.790 1.00 98.31 82 LYS A C 1
ATOM 599 O O . LYS A 1 82 ? -5.106 -7.321 1.542 1.00 98.31 82 LYS A O 1
ATOM 604 N N . VAL A 1 83 ? -3.303 -8.546 0.990 1.00 98.06 83 VAL A N 1
ATOM 605 C CA . VAL A 1 83 ? -3.113 -7.925 -0.325 1.00 98.06 83 VAL A CA 1
ATOM 606 C C . VAL A 1 83 ? -4.250 -8.360 -1.245 1.00 98.06 83 VAL A C 1
ATOM 608 O O . VAL A 1 83 ? -4.453 -9.555 -1.456 1.00 98.06 83 VAL A O 1
ATOM 611 N N . ILE A 1 84 ? -4.982 -7.387 -1.783 1.00 97.94 84 ILE A N 1
ATOM 612 C CA . ILE A 1 84 ? -6.136 -7.607 -2.665 1.00 97.94 84 ILE A CA 1
ATOM 613 C C . ILE A 1 84 ? -5.857 -7.196 -4.109 1.00 97.94 84 ILE A C 1
ATOM 615 O O . ILE A 1 84 ? -6.496 -7.720 -5.018 1.00 97.94 84 ILE A O 1
ATOM 619 N N . GLY A 1 85 ? -4.879 -6.320 -4.346 1.00 97.12 85 GLY A N 1
ATOM 620 C CA . GLY A 1 85 ? -4.515 -5.890 -5.691 1.00 97.12 85 GLY A CA 1
ATOM 621 C C . GLY A 1 85 ? -3.232 -5.076 -5.742 1.00 97.12 85 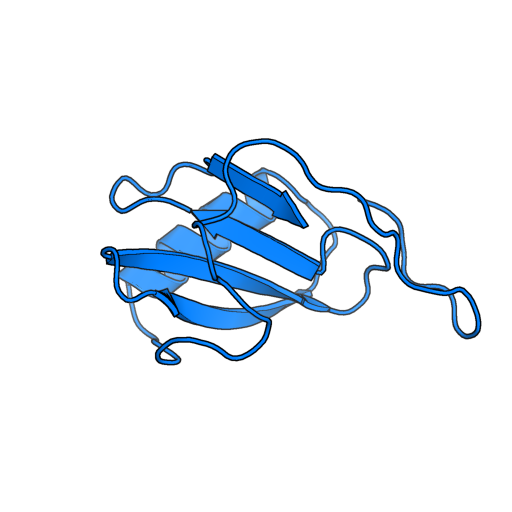GLY A C 1
ATOM 622 O O . GLY A 1 85 ? -2.659 -4.725 -4.708 1.00 97.12 85 GLY A O 1
ATOM 623 N N . ALA A 1 86 ? -2.763 -4.805 -6.955 1.00 96.06 86 ALA A N 1
ATOM 624 C CA . ALA A 1 86 ? -1.628 -3.931 -7.197 1.00 96.06 86 ALA A CA 1
ATOM 625 C C . ALA A 1 86 ? -1.672 -3.291 -8.588 1.00 96.06 86 ALA A C 1
ATOM 627 O O . ALA A 1 86 ? -2.227 -3.859 -9.532 1.00 96.06 86 ALA A O 1
ATOM 628 N N . GLU A 1 87 ? -1.033 -2.133 -8.680 1.00 92.50 87 GLU A N 1
ATOM 629 C CA . GLU A 1 87 ? -0.891 -1.277 -9.856 1.00 92.50 87 GLU A CA 1
ATOM 630 C C . GLU A 1 87 ? 0.533 -0.719 -9.946 1.00 92.50 87 GLU A C 1
ATOM 632 O O . GLU A 1 87 ? 1.119 -0.350 -8.901 1.00 92.50 87 GLU A O 1
#

Foldseek 3Di:
DAFDDPPDAQDPDKDFDDDPPDDPPAAAWDDDDQFVLLVVQVCVVPPDWDFPTWGQHPVRWIWTATPRGSPFRTWIAHSVSHTGMTD